Protein AF-A0A3D4PBP6-F1 (afdb_monomer_lite)

Secondary structure (DSSP, 8-state):
---HHHHHHHHHHHHHHHS-HHHHHHHHHHHHHHHHHHHHHHHHHHS---HHHHHHHHHHHHHHHHHHHHHHH-

Structure (mmCIF, N/CA/C/O backbone):
data_AF-A0A3D4PBP6-F1
#
_entry.id   AF-A0A3D4PBP6-F1
#
loop_
_atom_site.group_PDB
_atom_site.id
_atom_site.type_symbol
_atom_site.label_atom_id
_atom_site.label_alt_id
_atom_site.label_comp_id
_atom_site.label_asym_id
_atom_site.label_entity_id
_atom_site.label_seq_id
_atom_site.pdbx_PDB_ins_code
_atom_site.Cartn_x
_atom_site.Cartn_y
_atom_site.Cartn_z
_atom_site.occupancy
_atom_site.B_iso_or_equiv
_atom_site.auth_seq_id
_atom_site.auth_comp_id
_atom_site.auth_asym_id
_atom_site.auth_atom_id
_atom_site.pdbx_PDB_model_num
ATOM 1 N N . MET A 1 1 ? 19.756 -19.992 17.944 1.00 46.56 1 MET A N 1
ATOM 2 C CA . MET A 1 1 ? 18.590 -19.336 17.308 1.00 46.56 1 MET A CA 1
ATOM 3 C C . MET A 1 1 ? 19.015 -18.000 16.691 1.00 46.56 1 MET A C 1
ATOM 5 O O . MET A 1 1 ? 18.954 -17.001 17.384 1.00 46.56 1 MET A O 1
ATOM 9 N N . MET A 1 2 ? 19.494 -17.956 15.437 1.00 45.00 2 MET A N 1
ATOM 10 C CA . MET A 1 2 ? 19.776 -16.692 14.707 1.00 45.00 2 MET A CA 1
ATOM 11 C C . MET A 1 2 ? 19.685 -16.865 13.171 1.00 45.00 2 MET A C 1
ATOM 13 O O . MET A 1 2 ? 20.463 -16.279 12.425 1.00 45.00 2 MET A O 1
ATOM 17 N N . SER A 1 3 ? 18.766 -17.697 12.666 1.00 47.19 3 SER A N 1
ATOM 18 C CA . SER A 1 3 ? 18.724 -18.029 11.223 1.00 47.19 3 SER A CA 1
ATOM 19 C C . SER A 1 3 ? 17.509 -17.478 10.467 1.00 47.19 3 SER A C 1
ATOM 21 O O . SER A 1 3 ? 17.383 -17.724 9.275 1.00 47.19 3 SER A O 1
ATOM 23 N N . SER A 1 4 ? 16.634 -16.697 11.111 1.00 50.44 4 SER A N 1
ATOM 24 C CA . SER A 1 4 ? 15.397 -16.211 10.469 1.00 50.44 4 SER A CA 1
ATOM 25 C C . SER A 1 4 ? 15.563 -14.882 9.705 1.00 50.44 4 SER A C 1
ATOM 27 O O . SER A 1 4 ? 14.805 -14.588 8.787 1.00 50.44 4 SER A O 1
ATOM 29 N N . TRP A 1 5 ? 16.598 -14.083 9.997 1.00 40.94 5 TRP A N 1
ATOM 30 C CA . TRP A 1 5 ? 16.788 -12.775 9.338 1.00 40.94 5 TRP A CA 1
ATOM 31 C C . TRP A 1 5 ? 17.560 -12.833 8.015 1.00 40.94 5 TRP A C 1
ATOM 33 O O . TRP A 1 5 ? 17.370 -11.972 7.158 1.00 40.94 5 TRP A O 1
ATOM 43 N N . LYS A 1 6 ? 18.401 -13.857 7.805 1.00 50.50 6 LYS A N 1
ATOM 44 C CA . LYS A 1 6 ? 19.168 -14.004 6.553 1.00 50.50 6 LYS A CA 1
ATOM 45 C C . LYS A 1 6 ? 18.285 -14.430 5.373 1.00 50.50 6 LYS A C 1
ATOM 47 O O . LYS A 1 6 ? 18.513 -13.980 4.256 1.00 50.50 6 LYS A O 1
ATOM 52 N N . SER A 1 7 ? 17.237 -15.221 5.620 1.00 53.22 7 SER A N 1
ATOM 53 C CA . SER A 1 7 ? 16.373 -15.760 4.559 1.00 53.22 7 SER A CA 1
ATOM 54 C C . SER A 1 7 ? 15.489 -14.691 3.903 1.00 53.22 7 SER A C 1
ATOM 56 O O . SER A 1 7 ? 15.390 -14.637 2.679 1.00 53.22 7 SER A O 1
ATOM 58 N N . LEU A 1 8 ? 14.892 -13.795 4.696 1.00 53.44 8 LEU A N 1
ATOM 59 C CA . LEU A 1 8 ? 14.067 -12.689 4.187 1.00 53.44 8 LEU A CA 1
ATOM 60 C C . LEU A 1 8 ? 14.894 -11.672 3.389 1.00 53.44 8 LEU A C 1
ATOM 62 O O . LEU A 1 8 ? 14.467 -11.243 2.317 1.00 53.44 8 LEU A O 1
ATOM 66 N N . HIS A 1 9 ? 16.102 -11.348 3.861 1.00 57.31 9 HIS A N 1
ATOM 67 C CA . HIS A 1 9 ? 17.025 -10.474 3.134 1.00 57.31 9 HIS A CA 1
ATOM 68 C C . HIS A 1 9 ? 17.440 -11.074 1.784 1.00 57.31 9 HIS A C 1
ATOM 70 O O . HIS A 1 9 ? 17.494 -10.366 0.782 1.00 57.31 9 HIS A O 1
ATOM 76 N N . GLN A 1 10 ? 17.687 -12.384 1.740 1.00 54.53 10 GLN A N 1
ATOM 77 C CA . GLN A 1 10 ? 18.142 -13.070 0.533 1.00 54.53 10 GLN A CA 1
ATOM 78 C C . GLN A 1 10 ? 17.045 -13.197 -0.538 1.00 54.53 10 GLN A C 1
ATOM 80 O O . GLN A 1 10 ? 17.342 -13.098 -1.728 1.00 54.53 10 GLN A O 1
ATOM 85 N N . ILE A 1 11 ? 15.779 -13.362 -0.136 1.00 58.62 11 ILE A N 1
ATOM 86 C CA . ILE A 1 11 ? 14.628 -13.368 -1.057 1.00 58.62 11 ILE A CA 1
ATOM 87 C C . ILE A 1 11 ? 14.357 -11.954 -1.586 1.00 58.62 11 ILE A C 1
ATOM 89 O O . ILE A 1 11 ? 14.204 -11.767 -2.792 1.00 58.62 11 ILE A O 1
ATOM 93 N N . HIS A 1 12 ? 14.367 -10.949 -0.704 1.00 60.53 12 HIS A N 1
ATOM 94 C CA . HIS A 1 12 ? 14.167 -9.551 -1.090 1.00 60.53 12 HIS A CA 1
ATOM 95 C C . HIS A 1 12 ? 15.240 -9.075 -2.077 1.00 60.53 12 HIS A C 1
ATOM 97 O O . HIS A 1 12 ? 14.921 -8.448 -3.083 1.00 60.53 12 HIS A O 1
ATOM 103 N N . TRP A 1 13 ? 16.506 -9.416 -1.820 1.00 59.72 13 TRP A N 1
ATOM 104 C CA . TRP A 1 13 ? 17.636 -9.034 -2.666 1.00 59.72 13 TRP A CA 1
ATOM 105 C C . TRP A 1 13 ? 17.600 -9.691 -4.053 1.00 59.72 13 TRP A C 1
ATOM 107 O O . TRP A 1 13 ? 17.923 -9.045 -5.050 1.00 59.72 13 TRP A O 1
ATOM 117 N N . LYS A 1 14 ? 17.147 -10.949 -4.150 1.00 57.91 14 LYS A N 1
ATOM 118 C CA . LYS A 1 14 ? 16.986 -11.632 -5.444 1.00 57.91 14 LYS A CA 1
ATOM 119 C C . LYS A 1 14 ? 15.896 -11.007 -6.317 1.00 57.91 14 LYS A C 1
ATOM 121 O O . LYS A 1 14 ? 16.124 -10.852 -7.510 1.00 57.91 14 LYS A O 1
ATOM 126 N N . ILE A 1 15 ? 14.759 -10.624 -5.733 1.00 64.81 15 ILE A N 1
ATOM 127 C CA . ILE A 1 15 ? 13.674 -9.939 -6.461 1.00 64.81 15 ILE A CA 1
ATOM 128 C C . ILE A 1 15 ? 14.127 -8.5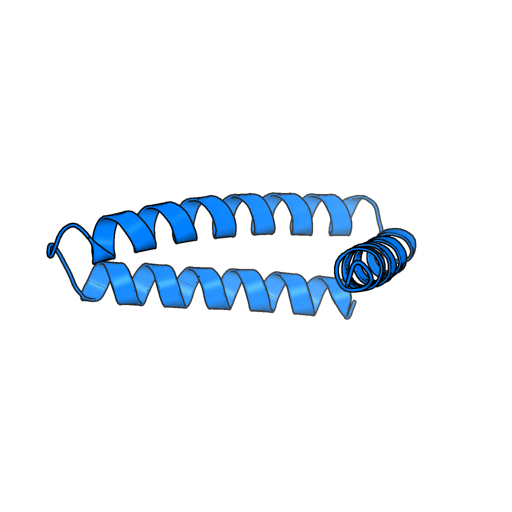41 -6.901 1.00 64.81 15 ILE A C 1
ATOM 130 O O . ILE A 1 15 ? 13.781 -8.079 -7.985 1.00 64.81 15 ILE A O 1
ATOM 134 N N . ASP A 1 16 ? 14.946 -7.868 -6.089 1.00 64.00 16 ASP A N 1
ATOM 135 C CA . ASP A 1 16 ? 15.497 -6.569 -6.462 1.00 64.00 16 ASP A CA 1
ATOM 136 C C . ASP A 1 16 ? 16.449 -6.691 -7.666 1.00 64.00 16 ASP A C 1
ATOM 138 O O . ASP A 1 16 ? 16.397 -5.877 -8.577 1.00 64.00 16 ASP A O 1
ATOM 142 N N . MET A 1 17 ? 17.265 -7.741 -7.764 1.00 68.81 17 MET A N 1
ATOM 143 C CA . MET A 1 17 ? 18.153 -7.956 -8.920 1.00 68.81 17 MET A CA 1
ATOM 144 C C . MET A 1 17 ? 17.420 -8.141 -10.265 1.00 68.81 17 MET A C 1
ATOM 146 O O . MET A 1 17 ? 17.990 -7.803 -11.300 1.00 68.81 17 MET A O 1
ATOM 150 N N . THR A 1 18 ? 16.180 -8.641 -10.274 1.00 76.56 18 THR A N 1
ATOM 151 C CA . THR A 1 18 ? 15.430 -8.955 -11.509 1.00 76.56 18 THR A CA 1
ATOM 152 C C . THR A 1 18 ? 14.576 -7.805 -12.050 1.00 76.56 18 THR A C 1
ATOM 154 O O . THR A 1 18 ? 14.213 -7.828 -13.221 1.00 76.56 18 THR A O 1
ATOM 157 N N . LEU A 1 19 ? 14.259 -6.794 -11.235 1.00 84.25 19 LEU A N 1
ATOM 158 C CA . LEU A 1 19 ? 13.348 -5.705 -11.614 1.00 84.25 19 LEU A CA 1
ATOM 159 C C . LEU A 1 19 ? 14.080 -4.499 -12.218 1.00 84.25 19 LEU A C 1
ATOM 161 O O . LEU A 1 19 ? 15.171 -4.120 -11.787 1.00 84.25 19 LEU A O 1
ATOM 165 N N . ASN A 1 20 ? 13.449 -3.814 -13.173 1.00 89.06 20 ASN A N 1
ATOM 166 C CA . ASN A 1 20 ? 13.992 -2.587 -13.758 1.00 89.06 20 ASN A CA 1
ATOM 167 C C . ASN A 1 20 ? 13.924 -1.411 -12.758 1.00 89.06 20 ASN A C 1
ATOM 169 O O . ASN A 1 20 ? 13.041 -1.326 -11.907 1.00 89.06 20 ASN A O 1
ATOM 173 N N . LYS A 1 21 ? 14.813 -0.421 -12.901 1.00 88.44 21 LYS A N 1
ATOM 174 C CA . LYS A 1 21 ? 14.886 0.804 -12.084 1.00 88.44 21 LYS A CA 1
ATOM 175 C C . LYS A 1 21 ? 13.543 1.535 -11.953 1.00 88.44 21 LYS A C 1
ATOM 177 O O . LYS A 1 21 ? 13.277 2.118 -10.904 1.00 88.44 21 LYS A O 1
ATOM 182 N N . LYS A 1 22 ? 12.703 1.519 -12.996 1.00 89.88 22 LYS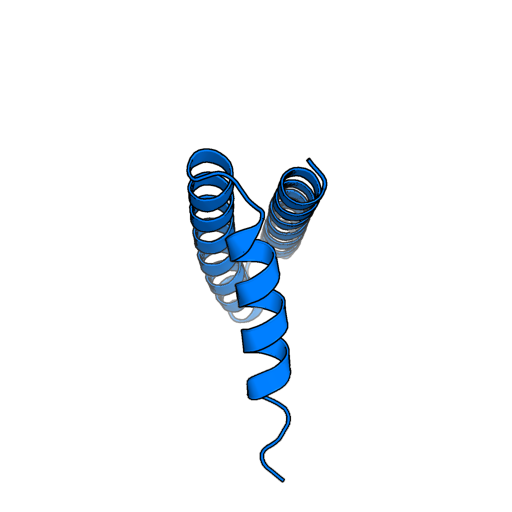 A N 1
ATOM 183 C CA . LYS A 1 22 ? 11.344 2.092 -12.945 1.00 89.88 22 LYS A CA 1
ATOM 184 C C . LYS A 1 22 ? 10.430 1.299 -12.003 1.00 89.88 22 LYS A C 1
ATOM 186 O O . LYS A 1 22 ? 9.846 1.897 -11.106 1.00 89.88 22 LYS A O 1
ATOM 191 N N . GLN A 1 23 ? 10.385 -0.026 -12.158 1.00 91.12 23 GLN A N 1
ATOM 192 C CA . GLN A 1 23 ? 9.600 -0.934 -11.314 1.00 91.12 23 GLN A CA 1
ATOM 193 C C . GLN A 1 23 ? 10.034 -0.833 -9.845 1.00 91.12 23 GLN A C 1
ATOM 195 O O . GLN A 1 23 ? 9.193 -0.660 -8.969 1.00 91.12 23 GLN A O 1
ATOM 200 N N . LYS A 1 24 ?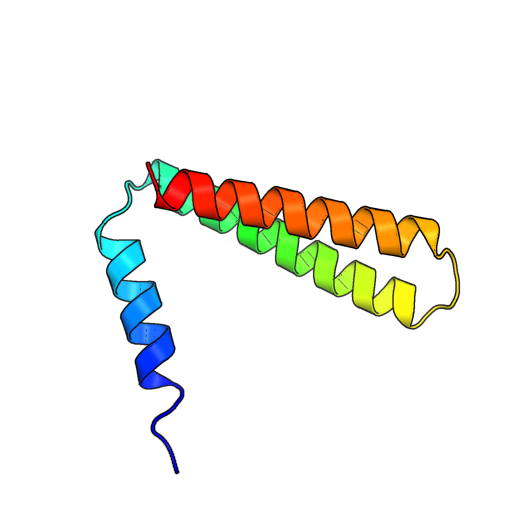 11.348 -0.816 -9.572 1.00 89.38 24 LYS A N 1
ATOM 201 C CA . LYS A 1 24 ? 11.879 -0.640 -8.208 1.00 89.38 24 LYS A CA 1
ATOM 202 C C . LYS A 1 24 ? 11.400 0.652 -7.557 1.00 89.38 24 LYS A C 1
ATOM 204 O O . LYS A 1 24 ? 10.917 0.625 -6.432 1.00 89.38 24 LYS A O 1
ATOM 209 N N . LYS A 1 25 ? 11.496 1.780 -8.273 1.00 91.94 25 LYS A N 1
ATOM 210 C CA . LYS A 1 25 ? 11.012 3.075 -7.772 1.00 91.94 25 LYS A CA 1
ATOM 211 C C . LYS A 1 25 ? 9.512 3.051 -7.495 1.00 91.94 25 LYS A C 1
ATOM 213 O O . LYS A 1 25 ? 9.076 3.601 -6.492 1.00 91.94 25 LYS A O 1
ATOM 218 N N . GLN A 1 26 ? 8.732 2.422 -8.370 1.00 92.75 26 GLN A N 1
ATOM 219 C CA . GLN A 1 26 ? 7.291 2.308 -8.182 1.00 92.75 26 GLN A CA 1
ATOM 220 C C . GLN A 1 26 ? 6.956 1.467 -6.945 1.00 92.75 26 GLN A C 1
ATOM 222 O O . GLN A 1 26 ? 6.168 1.908 -6.114 1.00 92.75 26 GLN A O 1
ATOM 227 N N . ILE A 1 27 ? 7.607 0.314 -6.770 1.00 92.25 27 ILE A N 1
ATOM 228 C CA . ILE A 1 27 ? 7.454 -0.525 -5.574 1.00 92.25 27 ILE A CA 1
ATOM 229 C C . ILE A 1 27 ? 7.872 0.235 -4.312 1.00 92.25 27 ILE A C 1
ATOM 231 O O . ILE A 1 27 ? 7.178 0.138 -3.304 1.00 92.25 27 ILE A O 1
ATOM 235 N N . ASP A 1 28 ? 8.962 1.003 -4.349 1.00 91.94 28 ASP A N 1
ATOM 236 C CA . ASP A 1 28 ? 9.419 1.789 -3.198 1.00 91.94 28 ASP A CA 1
ATOM 237 C C . ASP A 1 28 ? 8.374 2.830 -2.771 1.00 91.94 28 ASP A C 1
ATOM 239 O O . ASP A 1 28 ? 7.974 2.873 -1.609 1.00 91.94 28 ASP A O 1
ATOM 243 N N . VAL A 1 29 ? 7.824 3.583 -3.730 1.00 95.12 29 VAL A N 1
ATOM 244 C CA . VAL A 1 29 ? 6.742 4.545 -3.471 1.00 95.12 29 VAL A CA 1
ATOM 245 C C . VAL A 1 29 ? 5.501 3.850 -2.901 1.00 95.12 29 VAL A C 1
ATOM 247 O O . VAL A 1 29 ? 4.908 4.347 -1.943 1.00 95.12 29 VAL A O 1
ATOM 250 N N . LEU A 1 30 ? 5.104 2.695 -3.448 1.00 92.94 30 LEU A N 1
ATOM 251 C CA . LEU A 1 30 ? 3.960 1.927 -2.939 1.00 92.94 30 LEU A CA 1
ATOM 252 C C . LEU A 1 30 ? 4.213 1.419 -1.509 1.00 92.94 30 LEU A C 1
ATOM 254 O O . LEU A 1 30 ? 3.329 1.517 -0.662 1.00 92.94 30 LEU A O 1
ATOM 258 N N . ARG A 1 31 ? 5.430 0.955 -1.201 1.00 93.38 31 ARG A N 1
ATOM 259 C CA . ARG A 1 31 ? 5.821 0.534 0.155 1.00 93.38 31 ARG A CA 1
ATOM 260 C C . ARG A 1 31 ? 5.767 1.683 1.155 1.00 93.38 31 ARG A C 1
ATOM 262 O O . ARG A 1 31 ? 5.254 1.491 2.255 1.00 93.38 31 ARG A O 1
ATOM 269 N N . GLN A 1 32 ? 6.244 2.869 0.777 1.00 94.62 32 GLN A N 1
ATOM 270 C CA . GLN A 1 32 ? 6.162 4.056 1.632 1.00 94.62 32 GLN A CA 1
ATOM 271 C C . GLN A 1 32 ? 4.703 4.430 1.938 1.00 94.62 32 GLN A C 1
ATOM 273 O O . GLN A 1 32 ? 4.370 4.737 3.084 1.00 94.62 32 GLN A O 1
ATOM 278 N N . LYS A 1 33 ? 3.810 4.342 0.940 1.00 94.12 33 LYS A N 1
ATOM 279 C CA . LYS A 1 33 ? 2.367 4.555 1.139 1.00 94.12 33 LYS A CA 1
ATOM 280 C C . LYS A 1 33 ? 1.761 3.531 2.098 1.00 94.12 33 LYS A C 1
ATOM 282 O O . LYS A 1 33 ? 1.119 3.935 3.065 1.00 94.12 33 LYS A O 1
ATOM 287 N N . ILE A 1 34 ? 2.046 2.241 1.895 1.00 94.12 34 ILE A N 1
ATOM 288 C CA . ILE A 1 34 ? 1.592 1.160 2.783 1.00 94.12 34 ILE A CA 1
ATOM 289 C C . ILE A 1 34 ? 2.075 1.398 4.216 1.00 94.12 34 ILE A C 1
ATOM 291 O O . ILE A 1 34 ? 1.307 1.244 5.161 1.00 94.12 34 ILE A O 1
ATOM 295 N N . GLN A 1 35 ? 3.336 1.793 4.406 1.00 94.62 35 GLN A N 1
ATOM 296 C CA . GLN A 1 35 ? 3.877 2.059 5.737 1.00 94.62 35 GLN A CA 1
ATOM 297 C C . GLN A 1 35 ? 3.119 3.193 6.438 1.00 94.62 35 GLN A C 1
ATOM 299 O O . GLN A 1 35 ? 2.742 3.043 7.601 1.00 94.62 35 GLN A O 1
ATOM 304 N N . LYS A 1 36 ? 2.843 4.294 5.728 1.00 94.19 36 LYS A N 1
ATOM 305 C CA . LYS A 1 36 ? 2.055 5.411 6.263 1.00 94.19 36 LYS A CA 1
ATOM 306 C C . LYS A 1 36 ? 0.623 4.979 6.601 1.00 94.19 36 LYS A C 1
ATOM 308 O O . LYS A 1 36 ? 0.145 5.274 7.690 1.00 94.19 36 LYS A O 1
ATOM 313 N N . GLN A 1 37 ? -0.039 4.236 5.716 1.00 93.62 37 GLN A N 1
ATOM 314 C CA . GLN A 1 37 ? -1.396 3.724 5.950 1.00 93.62 37 GLN A CA 1
ATOM 315 C C . GLN A 1 37 ? -1.452 2.748 7.126 1.00 93.62 37 GLN A C 1
ATOM 317 O O . GLN A 1 37 ? -2.384 2.799 7.915 1.00 93.62 37 GLN A O 1
ATOM 322 N N . ARG A 1 38 ? -0.436 1.898 7.309 1.00 93.69 38 ARG A N 1
ATOM 323 C CA . ARG A 1 38 ? -0.340 0.999 8.471 1.00 93.69 38 ARG A CA 1
ATOM 324 C C . ARG A 1 38 ? -0.202 1.772 9.783 1.00 93.69 38 ARG A C 1
ATOM 326 O O . ARG A 1 38 ? -0.783 1.359 10.783 1.00 93.69 38 ARG A O 1
ATOM 333 N N . GLN A 1 39 ? 0.539 2.883 9.787 1.00 93.31 39 GLN A N 1
ATOM 334 C CA . GLN A 1 39 ? 0.633 3.770 10.951 1.00 93.31 39 GLN A CA 1
ATOM 335 C C . GLN A 1 39 ? -0.713 4.436 11.256 1.00 93.31 39 GLN A C 1
ATOM 337 O O . GLN A 1 39 ? -1.150 4.397 12.403 1.00 93.31 39 GLN A O 1
ATOM 342 N N . LEU A 1 40 ? -1.389 4.974 10.234 1.00 90.94 40 LEU A N 1
ATOM 343 C CA . LEU A 1 40 ? -2.722 5.571 10.377 1.00 90.94 40 LEU A CA 1
ATOM 344 C C . LEU A 1 40 ? -3.749 4.550 10.864 1.00 90.94 40 LEU A C 1
ATOM 346 O O . LEU A 1 40 ? -4.466 4.817 11.813 1.00 90.94 40 LEU A O 1
ATOM 350 N N . LEU A 1 41 ? -3.746 3.343 10.302 1.00 91.25 41 LEU A N 1
ATOM 351 C CA . LEU A 1 41 ? -4.601 2.247 10.739 1.00 91.25 41 LEU A CA 1
ATOM 352 C C . LEU A 1 41 ? -4.319 1.842 12.188 1.00 91.25 41 LEU A C 1
ATOM 354 O O . LEU A 1 41 ? -5.245 1.510 12.918 1.00 91.25 41 LEU A O 1
ATOM 358 N N . SER A 1 42 ? -3.058 1.850 12.625 1.00 90.62 42 SER A N 1
ATOM 359 C CA . SER A 1 42 ? -2.734 1.592 14.031 1.00 90.62 42 SER A CA 1
ATOM 360 C C . SER A 1 42 ? -3.278 2.691 14.942 1.00 90.62 42 SER A C 1
ATOM 362 O O . SER A 1 42 ? -3.789 2.370 16.010 1.00 90.62 42 SER A O 1
ATOM 364 N N . ALA A 1 43 ? -3.187 3.957 14.529 1.00 89.75 43 ALA A N 1
ATOM 365 C CA . ALA A 1 43 ? -3.747 5.082 15.273 1.00 89.75 43 ALA A CA 1
ATOM 366 C C . ALA A 1 43 ? -5.284 5.013 15.314 1.00 89.75 43 ALA A C 1
ATOM 368 O O . ALA A 1 43 ? -5.850 5.015 16.398 1.00 89.75 43 ALA A O 1
ATOM 369 N N . ALA A 1 44 ? -5.937 4.800 14.169 1.00 88.00 44 ALA A N 1
ATOM 370 C CA . ALA A 1 44 ? -7.389 4.652 14.037 1.00 88.00 44 ALA A CA 1
ATOM 371 C C . ALA A 1 44 ? -7.951 3.397 14.728 1.00 88.00 44 ALA A C 1
ATOM 373 O O . ALA A 1 44 ? -9.135 3.318 15.013 1.00 88.00 44 ALA A O 1
ATOM 374 N N . LYS A 1 45 ? -7.125 2.378 14.998 1.00 86.19 45 LYS A N 1
ATOM 375 C CA . LYS A 1 45 ? -7.518 1.242 15.850 1.00 86.19 45 LYS A CA 1
ATOM 376 C C . LYS A 1 45 ? -7.395 1.553 17.340 1.00 86.19 45 LYS A C 1
ATOM 378 O O . LYS A 1 45 ? -8.096 0.942 18.140 1.00 86.19 45 LYS A O 1
ATOM 383 N N . GLN A 1 46 ? -6.457 2.421 17.717 1.00 87.50 46 GLN A N 1
ATOM 384 C CA . GLN A 1 46 ? -6.229 2.814 19.109 1.00 87.50 46 GLN A CA 1
ATOM 385 C C . GLN A 1 46 ? -7.238 3.863 19.563 1.00 87.50 46 GLN A C 1
ATOM 387 O O . GLN A 1 46 ? -7.787 3.764 20.657 1.00 87.50 46 GLN A O 1
ATOM 392 N N . GLN A 1 47 ? -7.474 4.859 18.719 1.00 79.56 47 GLN A N 1
ATOM 393 C CA . GLN A 1 47 ? -8.517 5.847 18.897 1.00 79.56 47 GLN A CA 1
ATOM 394 C C . GLN A 1 47 ? -9.780 5.211 18.322 1.00 79.56 47 GLN A C 1
ATOM 396 O O . GLN A 1 47 ? -9.808 4.878 17.149 1.00 79.56 47 GLN A O 1
ATOM 401 N N . THR A 1 48 ? -10.776 4.893 19.146 1.00 67.38 48 THR A N 1
ATOM 402 C CA . THR A 1 48 ? -12.001 4.191 18.718 1.00 67.38 48 THR A CA 1
ATOM 403 C C . THR A 1 48 ? -12.915 5.133 17.919 1.00 67.38 48 THR A C 1
ATOM 405 O O . THR A 1 48 ? -14.056 5.356 18.306 1.00 67.38 48 THR A O 1
ATOM 408 N N . ASP A 1 49 ? -12.379 5.754 16.869 1.0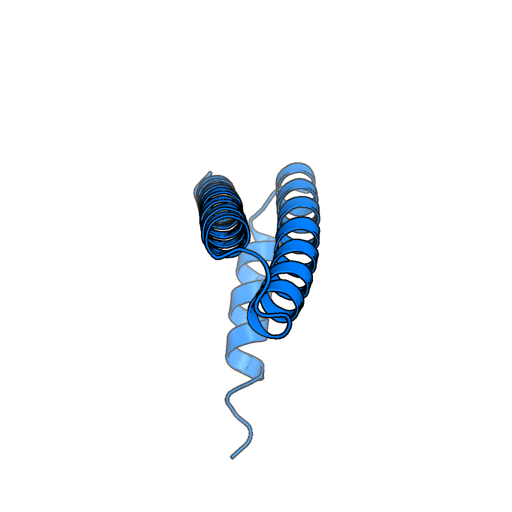0 66.81 49 ASP A N 1
ATOM 409 C CA . ASP A 1 49 ? -12.999 6.867 16.153 1.00 66.81 49 ASP A CA 1
ATOM 410 C C . ASP A 1 49 ? -13.996 6.364 15.110 1.00 66.81 49 A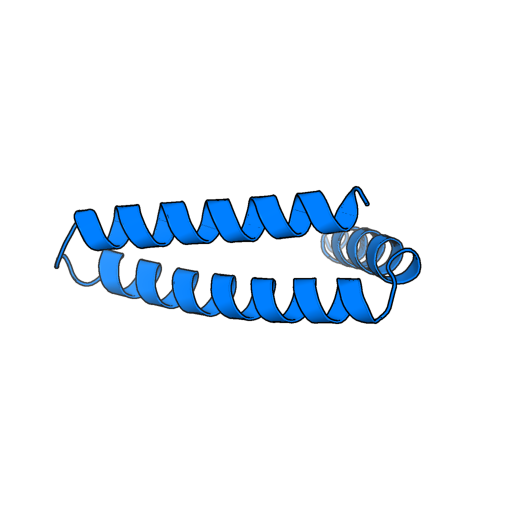SP A C 1
ATOM 412 O O . ASP A 1 49 ? -15.201 6.505 15.306 1.00 66.81 49 ASP A O 1
ATOM 416 N N . ASP A 1 50 ? -13.526 5.729 14.030 1.00 77.38 50 ASP A N 1
ATOM 417 C CA . ASP A 1 50 ? -14.408 5.322 12.934 1.00 77.38 50 ASP A CA 1
ATOM 418 C C . ASP A 1 50 ? -14.010 3.956 12.331 1.00 77.38 50 ASP A C 1
ATOM 420 O O . ASP A 1 50 ? -12.927 3.810 11.748 1.00 77.38 50 ASP A O 1
ATOM 424 N N . PRO A 1 51 ? -14.873 2.924 12.432 1.00 81.06 51 PRO A N 1
ATOM 425 C CA . PRO A 1 51 ? -14.611 1.627 11.814 1.00 81.06 51 PRO A CA 1
ATOM 426 C C . PRO A 1 51 ? -14.532 1.692 10.280 1.00 81.06 51 PRO A C 1
ATOM 428 O O . PRO A 1 51 ? -13.813 0.889 9.683 1.00 81.06 51 PRO A O 1
ATOM 431 N N . ALA A 1 52 ? -15.199 2.652 9.634 1.00 86.19 52 ALA A N 1
ATOM 432 C CA . ALA A 1 52 ? -15.140 2.836 8.189 1.00 86.19 52 ALA A CA 1
ATOM 433 C C . ALA A 1 52 ? -13.756 3.319 7.732 1.00 86.19 52 ALA A C 1
ATOM 435 O O . ALA A 1 52 ? -13.277 2.879 6.687 1.00 86.19 52 ALA A O 1
ATOM 436 N N . GLU A 1 53 ? -13.070 4.163 8.510 1.00 85.81 53 GLU A N 1
ATOM 437 C CA . GLU A 1 53 ? -11.685 4.554 8.204 1.00 85.81 53 GLU A CA 1
ATOM 438 C C . GLU A 1 53 ? -10.732 3.356 8.288 1.00 85.81 53 GLU A C 1
ATOM 440 O O . GLU A 1 53 ? -9.861 3.176 7.434 1.00 85.81 53 GLU A O 1
ATOM 445 N N . ILE A 1 54 ? -10.930 2.479 9.276 1.00 88.94 54 ILE A N 1
ATOM 446 C CA . ILE A 1 54 ? -10.141 1.250 9.414 1.00 88.94 54 ILE A CA 1
ATOM 447 C C . ILE A 1 54 ? -10.323 0.354 8.181 1.00 88.94 54 ILE A C 1
ATOM 449 O O . ILE A 1 54 ? -9.333 -0.165 7.658 1.00 88.94 54 ILE A O 1
ATOM 453 N N . GLU A 1 55 ? -11.559 0.168 7.716 1.00 90.81 55 GLU A N 1
ATOM 454 C CA . GLU A 1 55 ? -11.861 -0.613 6.510 1.00 90.81 55 GLU A CA 1
ATOM 455 C C . GLU A 1 55 ? -11.253 0.016 5.251 1.00 90.81 55 GLU A C 1
ATOM 457 O O . GLU A 1 55 ? -10.652 -0.691 4.437 1.00 90.81 55 GLU A O 1
ATOM 462 N N . GLN A 1 56 ? -11.335 1.343 5.114 1.00 91.38 56 GLN A N 1
ATOM 463 C CA . GLN A 1 56 ? -10.724 2.071 4.002 1.00 91.38 56 GLN A CA 1
ATOM 464 C C . GLN A 1 56 ? -9.207 1.874 3.974 1.00 91.38 56 GLN A C 1
ATOM 466 O O . GLN A 1 56 ? -8.670 1.455 2.949 1.00 91.38 56 GLN A O 1
ATOM 471 N N . PHE A 1 57 ? -8.509 2.071 5.098 1.00 91.12 57 PHE A N 1
ATOM 472 C CA . PHE A 1 57 ? -7.061 1.863 5.153 1.00 91.12 57 PHE A CA 1
ATOM 473 C C . PHE A 1 57 ? -6.665 0.412 4.862 1.00 91.12 57 PHE A C 1
ATOM 475 O O . PHE A 1 57 ? -5.655 0.181 4.198 1.00 91.12 57 PHE A O 1
ATOM 482 N N . GLN A 1 58 ? -7.443 -0.575 5.319 1.00 91.69 58 GLN A N 1
ATOM 483 C CA . GLN A 1 58 ? -7.186 -1.985 4.998 1.00 91.69 58 GLN A CA 1
ATOM 484 C C . GLN A 1 58 ? -7.320 -2.261 3.505 1.00 91.69 58 GLN A C 1
ATOM 486 O O . GLN A 1 58 ? -6.447 -2.910 2.925 1.00 91.69 58 GLN A O 1
ATOM 491 N N . LYS A 1 59 ? -8.386 -1.748 2.884 1.00 94.56 59 LYS A N 1
ATOM 492 C CA . LYS A 1 59 ? -8.611 -1.886 1.448 1.00 94.56 59 LYS A CA 1
ATOM 493 C C . LYS A 1 59 ? -7.487 -1.229 0.655 1.00 94.56 59 LYS A C 1
ATOM 495 O O . LYS A 1 59 ? -6.914 -1.863 -0.223 1.00 94.56 59 LYS A O 1
ATOM 500 N N . GLU A 1 60 ? -7.116 -0.002 1.009 1.00 93.31 60 GLU A N 1
ATOM 501 C CA . GLU A 1 60 ? -6.027 0.691 0.332 1.00 93.31 60 GLU A CA 1
ATOM 502 C C . GLU A 1 60 ? -4.705 -0.069 0.472 1.00 93.31 60 GLU A C 1
ATOM 504 O O . GLU A 1 60 ? -3.994 -0.222 -0.517 1.00 93.31 60 GLU A O 1
ATOM 509 N N . ILE A 1 61 ? -4.366 -0.584 1.659 1.00 93.62 61 ILE A N 1
ATOM 510 C CA . ILE A 1 61 ? -3.156 -1.400 1.841 1.00 93.62 61 ILE A CA 1
ATOM 511 C C . ILE A 1 61 ? -3.194 -2.626 0.920 1.00 93.62 61 ILE A C 1
ATOM 513 O O . ILE A 1 61 ? -2.205 -2.884 0.234 1.00 93.62 61 ILE A O 1
ATOM 517 N N . ALA A 1 62 ? -4.323 -3.338 0.859 1.00 95.06 62 ALA A N 1
ATOM 518 C CA . ALA A 1 62 ? -4.483 -4.508 -0.003 1.00 95.06 62 ALA A CA 1
ATOM 519 C C . ALA A 1 62 ? -4.332 -4.155 -1.494 1.00 95.06 62 ALA A C 1
ATOM 521 O O . ALA A 1 62 ? -3.637 -4.862 -2.226 1.00 95.06 62 ALA A O 1
ATOM 522 N N . ASP A 1 63 ? -4.901 -3.032 -1.935 1.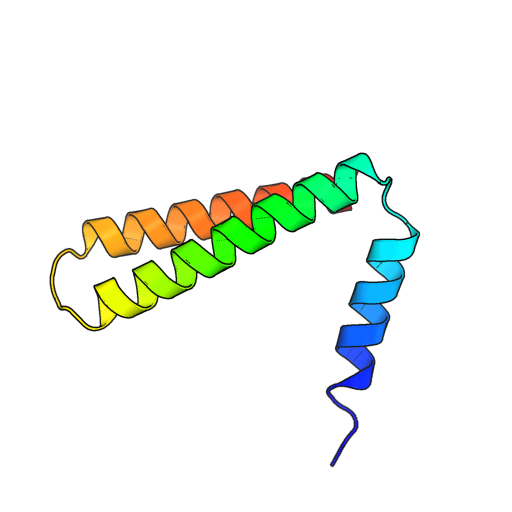00 95.50 63 ASP A N 1
ATOM 523 C CA . ASP A 1 63 ? -4.780 -2.547 -3.313 1.00 95.50 63 ASP A CA 1
ATOM 524 C C . ASP A 1 63 ? -3.319 -2.202 -3.664 1.00 95.50 63 ASP A C 1
ATOM 526 O O . ASP A 1 63 ? -2.815 -2.568 -4.731 1.00 95.50 63 ASP A O 1
ATOM 530 N N . HIS A 1 64 ? -2.598 -1.537 -2.753 1.00 93.56 64 HIS A N 1
ATOM 531 C CA . HIS A 1 64 ? -1.179 -1.222 -2.941 1.00 93.56 64 HIS A CA 1
ATOM 532 C C . HIS A 1 64 ? -0.306 -2.490 -2.944 1.00 93.56 64 HIS A C 1
ATOM 534 O O . HIS A 1 64 ? 0.646 -2.575 -3.723 1.00 93.56 64 HIS A O 1
ATOM 540 N N . GLU A 1 65 ? -0.620 -3.482 -2.108 1.00 93.12 65 GLU A N 1
ATOM 541 C CA . GLU A 1 65 ? 0.075 -4.774 -2.078 1.00 93.12 65 GLU A CA 1
ATOM 542 C C . GLU A 1 65 ? -0.155 -5.569 -3.368 1.00 93.12 65 GLU A C 1
ATOM 544 O O . GLU A 1 65 ? 0.809 -6.053 -3.963 1.00 93.12 65 GLU A O 1
ATOM 549 N N . ALA A 1 66 ? -1.392 -5.615 -3.868 1.00 94.62 66 ALA A N 1
ATOM 550 C CA . ALA A 1 66 ? -1.717 -6.238 -5.148 1.00 94.62 66 ALA A CA 1
ATOM 551 C C . ALA A 1 66 ? -0.988 -5.560 -6.319 1.00 94.62 66 ALA A C 1
ATOM 553 O O . ALA A 1 66 ? -0.472 -6.236 -7.212 1.00 94.62 66 ALA A O 1
ATOM 554 N N . ALA A 1 67 ? -0.878 -4.227 -6.302 1.00 92.38 67 ALA A N 1
ATOM 555 C CA . ALA A 1 67 ? -0.106 -3.491 -7.299 1.00 92.38 67 ALA A CA 1
ATOM 556 C C . ALA A 1 67 ? 1.390 -3.849 -7.253 1.00 92.38 67 ALA A C 1
ATOM 558 O O . ALA A 1 67 ? 2.007 -4.020 -8.304 1.00 92.38 67 ALA A O 1
ATOM 559 N N . ILE A 1 68 ? 1.975 -4.003 -6.059 1.00 91.94 68 ILE A N 1
ATOM 560 C CA . ILE A 1 68 ? 3.367 -4.454 -5.905 1.00 91.94 68 ILE A CA 1
ATOM 561 C C . ILE A 1 68 ? 3.548 -5.863 -6.478 1.00 91.94 68 ILE A C 1
ATOM 563 O O . ILE A 1 68 ? 4.519 -6.093 -7.197 1.00 91.94 68 ILE A O 1
ATOM 567 N N . GLU A 1 69 ? 2.646 -6.797 -6.173 1.00 91.25 69 GLU A N 1
ATOM 568 C CA . GLU A 1 69 ? 2.718 -8.168 -6.694 1.00 91.25 69 GLU A CA 1
ATOM 569 C C . GLU A 1 69 ? 2.603 -8.200 -8.219 1.00 91.25 69 GLU A C 1
ATOM 571 O O . GLU A 1 69 ? 3.402 -8.866 -8.875 1.00 91.25 69 GLU A O 1
ATOM 576 N N . LYS A 1 70 ? 1.709 -7.390 -8.797 1.00 91.19 70 LYS A N 1
ATOM 577 C CA . LYS A 1 70 ? 1.598 -7.251 -10.251 1.00 91.19 70 LYS A CA 1
ATOM 578 C C . LYS A 1 70 ? 2.913 -6.781 -10.877 1.00 91.19 70 LYS A C 1
ATOM 580 O O . LYS A 1 70 ? 3.393 -7.415 -11.809 1.00 91.19 70 LYS A O 1
ATOM 585 N N . ILE A 1 71 ? 3.536 -5.741 -10.318 1.00 89.31 71 ILE A N 1
ATOM 586 C CA . ILE A 1 71 ? 4.821 -5.212 -10.810 1.00 89.31 71 ILE A CA 1
ATOM 587 C C . ILE A 1 71 ? 5.947 -6.247 -10.675 1.00 89.31 71 ILE A C 1
ATOM 589 O O . ILE A 1 71 ? 6.862 -6.258 -11.489 1.00 89.31 71 ILE A O 1
ATOM 593 N N . LYS A 1 72 ? 5.911 -7.110 -9.652 1.00 86.19 72 LYS A N 1
ATOM 594 C CA . LYS A 1 72 ? 6.896 -8.192 -9.494 1.00 86.19 72 LYS A CA 1
ATOM 595 C C . LYS A 1 72 ? 6.704 -9.334 -10.493 1.00 86.19 72 LYS A C 1
ATOM 597 O O . LYS A 1 72 ? 7.664 -10.054 -10.749 1.00 86.19 72 LYS A O 1
ATOM 602 N N . SER A 1 73 ? 5.478 -9.535 -10.974 1.00 84.69 73 SER A N 1
ATOM 603 C CA . SER A 1 73 ? 5.130 -10.579 -11.947 1.00 84.69 73 SER A CA 1
ATOM 604 C C . SER A 1 73 ? 5.293 -10.156 -13.412 1.00 84.69 73 SER A C 1
ATOM 606 O O . SER A 1 73 ? 5.161 -11.007 -14.289 1.00 84.69 73 SER A O 1
ATOM 608 N N . GLU A 1 74 ? 5.552 -8.867 -13.663 1.00 73.00 74 GLU A N 1
ATOM 609 C CA . GLU A 1 74 ? 5.859 -8.282 -14.981 1.00 73.00 74 GLU A CA 1
ATOM 610 C C . GLU A 1 74 ? 7.343 -8.418 -15.345 1.00 73.00 74 GLU A C 1
ATOM 612 O O . GLU A 1 74 ? 7.619 -8.981 -16.428 1.00 73.00 74 GLU A O 1
#

pLDDT: mean 81.36, std 15.9, range [40.94, 95.5]

Radius of gyration: 15.35 Å; chains: 1; bounding box: 35×26×34 Å

Foldseek 3Di:
DPPPVVVVVVVVVVLVVPADPVLVVLLVVLVVVLVVLVVVLVVCVVVVDDVVSNVVSVVSNVVSVVVNVVSSVD

Sequence (74 aa):
MMSSWKSLHQIHWKIDMTLNKKQKKQIDVLRQKIQKQRQLLSAAKQQTDDPAEIEQFQKEIADHEAAIEKIKSE